Protein AF-A0A3M6U4Y4-F1 (afdb_monomer_lite)

Structure (mmCIF, N/CA/C/O backbone):
data_AF-A0A3M6U4Y4-F1
#
_entry.id   AF-A0A3M6U4Y4-F1
#
loop_
_atom_site.group_PDB
_atom_site.id
_atom_site.type_symbol
_atom_site.label_atom_id
_atom_site.label_alt_id
_atom_site.label_comp_id
_atom_site.label_asym_id
_atom_site.label_entity_id
_atom_site.label_seq_id
_atom_site.pdbx_PDB_ins_code
_atom_site.Cartn_x
_atom_site.Cartn_y
_atom_site.Cartn_z
_atom_site.occupancy
_atom_site.B_iso_or_equiv
_atom_site.auth_seq_id
_atom_site.auth_comp_id
_atom_site.auth_asym_id
_atom_site.auth_atom_id
_atom_site.pdbx_PDB_model_num
ATOM 1 N N . MET A 1 1 ? 19.542 13.789 4.738 1.00 49.94 1 MET A N 1
ATOM 2 C CA . MET A 1 1 ? 18.210 14.374 4.485 1.00 49.94 1 MET A CA 1
ATOM 3 C C . MET A 1 1 ? 17.298 13.251 4.026 1.00 49.94 1 MET A C 1
ATOM 5 O O . MET A 1 1 ? 17.676 12.583 3.070 1.00 49.94 1 MET A O 1
ATOM 9 N N . PRO A 1 2 ? 16.190 12.960 4.722 1.00 68.94 2 PRO A N 1
ATOM 10 C CA . PRO A 1 2 ? 15.218 11.992 4.229 1.00 68.94 2 PRO A CA 1
ATOM 11 C C . PRO A 1 2 ? 14.577 12.536 2.945 1.00 68.94 2 PRO A C 1
ATOM 13 O O . PRO A 1 2 ? 14.172 13.696 2.897 1.00 68.94 2 PRO A O 1
ATOM 16 N N . TYR A 1 3 ? 14.535 11.723 1.892 1.00 75.38 3 TYR A N 1
ATOM 17 C CA . TYR A 1 3 ? 13.808 12.057 0.668 1.00 75.38 3 TYR A CA 1
ATOM 18 C C . TYR A 1 3 ? 12.319 11.796 0.893 1.00 75.38 3 TYR A C 1
ATOM 20 O O . TYR A 1 3 ? 11.953 10.739 1.406 1.00 75.38 3 TYR A O 1
ATOM 28 N N . GLN A 1 4 ? 11.471 12.748 0.505 1.00 80.94 4 GLN A N 1
ATOM 29 C CA . GLN A 1 4 ? 10.020 12.647 0.641 1.00 80.94 4 GLN A CA 1
ATOM 30 C C . GLN A 1 4 ? 9.372 12.486 -0.735 1.00 80.94 4 GLN A C 1
ATOM 32 O O . GLN A 1 4 ? 9.706 13.199 -1.680 1.00 80.94 4 GLN A O 1
ATOM 37 N N . SER A 1 5 ? 8.421 11.561 -0.836 1.00 83.56 5 SER A N 1
ATOM 38 C CA . SER A 1 5 ? 7.526 11.436 -1.988 1.00 83.56 5 SER A CA 1
ATOM 39 C C . SER A 1 5 ? 6.139 11.938 -1.596 1.00 83.56 5 SER A C 1
ATOM 41 O O . SER A 1 5 ? 5.638 11.582 -0.532 1.00 83.56 5 SER A O 1
ATOM 43 N N . MET A 1 6 ? 5.527 12.765 -2.445 1.00 87.62 6 MET A N 1
ATOM 44 C CA . MET A 1 6 ? 4.190 13.319 -2.227 1.00 87.62 6 MET A CA 1
ATOM 45 C C . MET A 1 6 ? 3.301 12.997 -3.424 1.00 87.62 6 MET A C 1
ATOM 47 O O . MET A 1 6 ? 3.706 13.186 -4.570 1.00 87.62 6 MET A O 1
ATOM 51 N N . VAL A 1 7 ? 2.086 12.531 -3.144 1.00 88.25 7 VAL A N 1
ATOM 52 C CA . VAL A 1 7 ? 1.036 12.313 -4.142 1.00 88.25 7 VAL A CA 1
ATOM 53 C C . VAL A 1 7 ? -0.116 13.250 -3.808 1.00 88.25 7 VAL A C 1
ATOM 55 O O . VAL A 1 7 ? -0.570 13.291 -2.667 1.00 88.25 7 VAL A O 1
ATOM 58 N N . THR A 1 8 ? -0.578 14.012 -4.795 1.00 90.31 8 THR A N 1
ATOM 59 C CA . THR A 1 8 ? -1.704 14.940 -4.649 1.00 90.31 8 THR A CA 1
ATOM 60 C C . THR A 1 8 ? -2.854 14.465 -5.522 1.00 90.31 8 THR A C 1
ATOM 62 O O . THR A 1 8 ? -2.667 14.203 -6.709 1.00 90.31 8 THR A O 1
ATOM 65 N N . PHE A 1 9 ? -4.041 14.359 -4.933 1.00 86.75 9 PHE A N 1
ATOM 66 C CA . PHE A 1 9 ? -5.264 13.985 -5.632 1.00 86.75 9 PHE A CA 1
ATOM 67 C C . PHE A 1 9 ? -6.096 15.242 -5.899 1.00 86.75 9 PHE A C 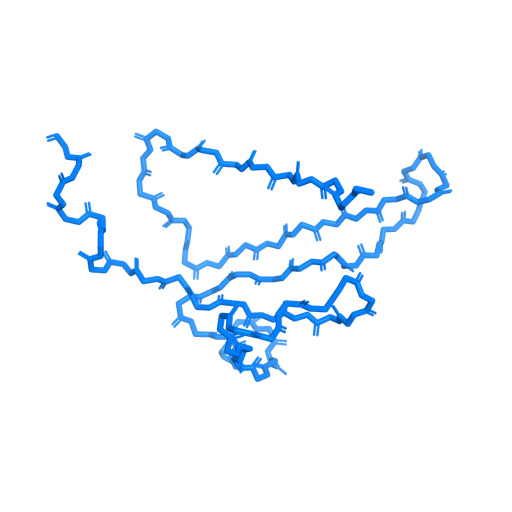1
ATOM 69 O O . PHE A 1 9 ? -6.266 16.074 -5.013 1.00 86.75 9 PHE A O 1
ATOM 76 N N . PHE A 1 10 ? -6.611 15.376 -7.123 1.00 87.69 10 PHE A N 1
ATOM 77 C CA . PHE A 1 10 ? -7.580 16.424 -7.486 1.00 87.69 10 PHE A CA 1
ATOM 78 C C . PHE A 1 10 ? -9.018 16.071 -7.086 1.00 87.69 10 PHE A C 1
ATOM 80 O O . PHE A 1 10 ? -9.910 16.906 -7.169 1.00 87.69 10 PHE A O 1
ATOM 87 N N . HIS A 1 11 ? -9.228 14.822 -6.683 1.00 84.81 11 HIS A N 1
ATOM 88 C CA . HIS A 1 11 ? -10.501 14.282 -6.235 1.00 84.81 11 HIS A CA 1
ATOM 89 C C . HIS A 1 11 ? -10.302 13.647 -4.854 1.00 84.81 11 HIS A C 1
ATOM 91 O O . HIS A 1 11 ? -9.229 13.742 -4.255 1.00 84.81 11 HIS A O 1
ATOM 97 N N . GLU A 1 12 ? -11.340 12.985 -4.367 1.00 85.12 12 GLU A N 1
ATOM 98 C CA . GLU A 1 12 ? -11.334 12.234 -3.117 1.00 85.12 12 GLU A CA 1
ATOM 99 C C . GLU A 1 12 ? -10.175 11.225 -3.015 1.00 85.12 12 GLU A C 1
ATOM 101 O O . GLU A 1 12 ? -9.758 10.596 -3.993 1.00 85.12 12 GLU A O 1
ATOM 106 N N . LEU A 1 13 ? -9.634 11.099 -1.798 1.00 88.19 13 LEU A N 1
ATOM 107 C CA . LEU A 1 13 ? -8.560 10.157 -1.504 1.00 88.19 13 LEU A CA 1
ATOM 108 C C . LEU A 1 13 ? -9.050 8.713 -1.679 1.00 88.19 13 LEU A C 1
ATOM 110 O O . LEU A 1 13 ? -10.189 8.395 -1.325 1.00 88.19 13 LEU A O 1
ATOM 114 N N . PRO A 1 14 ? -8.190 7.803 -2.165 1.00 91.31 14 PRO A N 1
ATOM 115 C CA . PRO A 1 14 ? -8.546 6.398 -2.264 1.00 91.31 14 PRO A CA 1
ATOM 116 C C . PRO A 1 14 ? -8.787 5.797 -0.875 1.00 91.31 14 PRO A C 1
ATOM 118 O O . PRO A 1 14 ? -8.131 6.153 0.103 1.00 91.31 14 PRO A O 1
ATOM 121 N N . ALA A 1 15 ? -9.680 4.809 -0.796 1.00 92.12 15 ALA A N 1
ATOM 122 C CA . ALA A 1 15 ? -9.938 4.095 0.455 1.00 92.12 15 ALA A CA 1
ATOM 123 C C . ALA A 1 15 ? -8.709 3.311 0.963 1.00 92.12 15 ALA A C 1
ATOM 125 O O . ALA A 1 15 ? -8.569 3.097 2.169 1.00 92.12 15 ALA A O 1
ATOM 126 N N . ALA A 1 16 ? -7.836 2.885 0.045 1.00 94.44 16 ALA A N 1
ATOM 127 C CA . ALA A 1 16 ? -6.553 2.260 0.326 1.00 94.44 16 ALA A CA 1
ATOM 128 C C . ALA A 1 16 ? -5.582 2.467 -0.848 1.00 94.44 16 ALA A C 1
ATOM 130 O O . ALA A 1 16 ? -5.985 2.408 -2.009 1.00 94.44 16 ALA A O 1
ATOM 131 N N . MET A 1 17 ?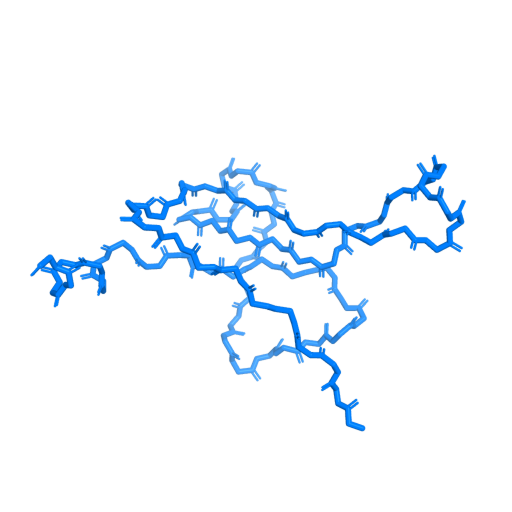 -4.302 2.690 -0.554 1.00 94.81 17 MET A N 1
ATOM 132 C CA . MET A 1 17 ? -3.219 2.814 -1.532 1.00 94.81 17 MET A CA 1
ATOM 133 C C . MET A 1 17 ? -1.874 2.404 -0.921 1.00 94.81 17 MET A C 1
ATOM 135 O O . MET A 1 17 ? -1.729 2.330 0.296 1.00 94.81 17 MET A O 1
ATOM 139 N N . TYR A 1 18 ? -0.868 2.159 -1.755 1.00 93.88 18 TYR A N 1
ATOM 140 C CA . TYR A 1 18 ? 0.494 1.871 -1.308 1.00 93.88 18 TYR A CA 1
ATOM 141 C C . TYR A 1 18 ? 1.517 2.398 -2.313 1.00 93.88 18 TYR A C 1
ATOM 143 O O . TYR A 1 18 ? 1.231 2.526 -3.504 1.00 93.88 18 TYR A O 1
ATOM 151 N N . LEU A 1 19 ? 2.719 2.701 -1.828 1.00 91.88 19 LEU A N 1
ATOM 152 C CA . LEU A 1 19 ? 3.863 3.062 -2.660 1.00 91.88 19 LEU A CA 1
ATOM 153 C C . LEU A 1 19 ? 4.859 1.908 -2.661 1.00 91.88 19 LEU A C 1
ATOM 155 O O . LEU A 1 19 ? 5.197 1.373 -1.604 1.00 91.88 19 LEU A O 1
ATOM 159 N N . LEU A 1 20 ? 5.346 1.540 -3.843 1.00 92.81 20 LEU A N 1
ATOM 160 C CA . LEU A 1 20 ? 6.395 0.538 -4.017 1.00 92.81 20 LEU A CA 1
ATOM 161 C C . LEU A 1 20 ? 7.661 1.203 -4.556 1.00 92.81 20 LEU A C 1
ATOM 163 O O . LEU A 1 20 ? 7.589 2.150 -5.339 1.00 92.81 20 LEU A O 1
ATOM 167 N N . LYS A 1 21 ? 8.823 0.664 -4.188 1.00 90.50 21 LYS A N 1
ATOM 168 C CA . LYS A 1 21 ? 10.113 1.019 -4.787 1.00 90.50 21 LYS A CA 1
ATOM 169 C C . LYS A 1 21 ? 10.726 -0.184 -5.484 1.00 90.50 21 LYS A C 1
ATOM 171 O O . LYS A 1 21 ? 10.644 -1.307 -4.985 1.00 90.50 21 LYS A O 1
ATOM 176 N N . SER A 1 22 ? 11.383 0.067 -6.605 1.00 94.31 22 SER A N 1
ATOM 177 C CA . SER A 1 22 ? 12.249 -0.909 -7.254 1.00 94.31 22 SER A CA 1
ATOM 178 C C . SER A 1 22 ? 13.703 -0.488 -7.084 1.00 94.31 22 SER A C 1
ATOM 180 O O . SER A 1 22 ? 14.035 0.686 -7.235 1.00 94.31 22 SER A O 1
ATOM 182 N N . ASN A 1 23 ? 14.560 -1.464 -6.791 1.00 93.25 23 ASN A N 1
ATOM 183 C CA . ASN A 1 23 ? 16.010 -1.281 -6.703 1.00 93.25 23 ASN A CA 1
ATOM 184 C C . ASN A 1 23 ? 16.747 -1.934 -7.889 1.00 93.25 23 ASN A C 1
ATOM 186 O O . ASN A 1 23 ? 17.972 -1.978 -7.900 1.00 93.25 23 ASN A O 1
ATOM 190 N N . ASP A 1 24 ? 16.015 -2.461 -8.873 1.00 96.88 24 ASP A N 1
ATOM 191 C CA . ASP A 1 24 ? 16.547 -3.251 -9.988 1.00 96.88 24 ASP A CA 1
ATOM 192 C C . ASP A 1 24 ? 15.920 -2.857 -11.337 1.00 96.88 24 ASP A C 1
ATOM 194 O O . ASP A 1 24 ? 15.738 -3.679 -12.237 1.00 96.88 24 ASP A O 1
ATOM 198 N N . SER A 1 25 ? 15.629 -1.560 -11.488 1.00 96.31 25 SER A N 1
ATOM 199 C CA . SER A 1 25 ? 15.065 -0.965 -12.710 1.00 96.31 25 SER A CA 1
ATOM 200 C C . SER A 1 25 ? 13.709 -1.557 -13.120 1.00 96.31 25 SER A C 1
ATOM 202 O O . SER A 1 25 ? 13.425 -1.729 -14.302 1.00 96.31 25 SER A O 1
ATOM 204 N N . GLY A 1 26 ? 12.865 -1.867 -12.136 1.00 96.25 26 GLY A N 1
ATOM 205 C CA . GLY A 1 26 ? 11.477 -2.287 -12.324 1.00 96.25 26 GLY A CA 1
ATOM 206 C C . GLY A 1 26 ? 11.257 -3.795 -12.432 1.00 96.25 26 GLY A C 1
ATOM 207 O O . GLY A 1 26 ? 10.129 -4.203 -12.709 1.00 96.25 26 GLY A O 1
ATOM 208 N N . ARG A 1 27 ? 12.284 -4.630 -12.215 1.00 97.75 27 ARG A N 1
ATOM 209 C CA . ARG A 1 27 ? 12.141 -6.098 -12.263 1.00 97.75 27 ARG A CA 1
ATOM 210 C C . ARG A 1 27 ? 11.465 -6.639 -11.005 1.00 97.75 27 ARG A C 1
ATOM 212 O O . ARG A 1 27 ? 10.629 -7.531 -11.101 1.00 97.75 27 ARG A O 1
ATOM 219 N N . THR A 1 28 ? 11.799 -6.084 -9.845 1.00 97.06 28 THR A N 1
ATOM 220 C CA . THR A 1 28 ? 11.179 -6.383 -8.556 1.00 97.06 28 THR A CA 1
ATOM 221 C C . THR A 1 28 ? 10.760 -5.107 -7.843 1.00 97.06 28 THR A C 1
ATOM 223 O O . THR A 1 28 ? 11.308 -4.021 -8.057 1.00 97.06 28 THR A O 1
ATOM 226 N N . TRP A 1 29 ? 9.754 -5.250 -6.984 1.00 94.94 29 TRP A N 1
ATOM 227 C CA . TRP A 1 29 ? 9.125 -4.149 -6.271 1.00 94.94 29 TRP A CA 1
ATOM 228 C C . TRP A 1 29 ? 8.956 -4.522 -4.808 1.00 94.94 29 TRP A C 1
ATOM 230 O O . TRP A 1 29 ? 8.467 -5.602 -4.487 1.00 94.94 29 TRP A O 1
ATOM 240 N N . ASN A 1 30 ? 9.358 -3.614 -3.927 1.00 91.25 30 ASN A N 1
ATOM 241 C CA . ASN A 1 30 ? 9.236 -3.770 -2.487 1.00 91.25 30 ASN A CA 1
ATOM 242 C C . ASN A 1 30 ? 8.332 -2.669 -1.928 1.00 91.25 30 ASN A C 1
ATOM 244 O O . ASN A 1 30 ? 8.429 -1.525 -2.387 1.00 91.25 30 ASN A O 1
ATOM 248 N N . PRO A 1 31 ? 7.489 -2.970 -0.930 1.00 90.62 31 PRO A N 1
ATOM 249 C CA . PRO A 1 31 ? 6.672 -1.955 -0.288 1.00 90.62 31 PRO A CA 1
ATOM 250 C C . PRO A 1 31 ? 7.521 -0.881 0.380 1.00 90.62 31 PRO A C 1
ATOM 252 O O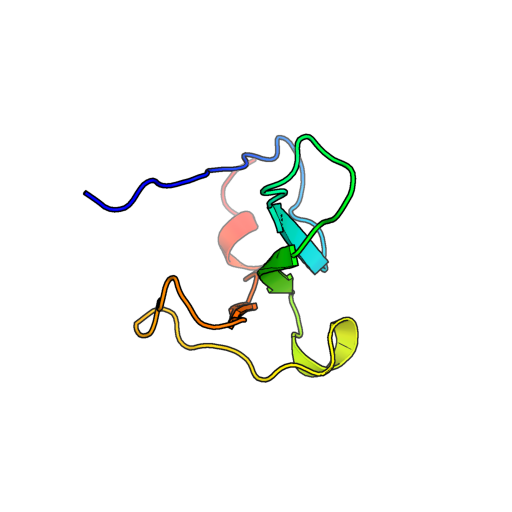 . PRO A 1 31 ? 8.462 -1.183 1.112 1.00 90.62 31 PRO A O 1
ATOM 255 N N . LEU A 1 32 ? 7.172 0.375 0.119 1.00 88.62 32 LEU A N 1
ATOM 256 C CA . LEU A 1 32 ? 7.706 1.526 0.832 1.00 88.62 32 LEU A CA 1
ATOM 257 C C . LEU A 1 32 ? 6.774 1.907 1.983 1.00 88.62 32 LEU A C 1
ATOM 259 O O . LEU A 1 32 ? 7.229 2.086 3.104 1.00 88.62 32 LEU A O 1
ATOM 263 N N . THR A 1 33 ? 5.474 2.026 1.710 1.00 91.19 33 THR A N 1
ATOM 264 C CA . THR A 1 33 ? 4.468 2.403 2.709 1.00 91.19 33 THR A CA 1
ATOM 265 C C . THR A 1 33 ? 3.057 2.089 2.209 1.00 91.19 33 THR A C 1
ATOM 267 O O . THR A 1 33 ? 2.825 2.009 0.998 1.00 91.19 33 THR A O 1
ATOM 270 N N . TYR A 1 34 ? 2.128 1.920 3.143 1.00 94.19 34 TYR A N 1
ATOM 271 C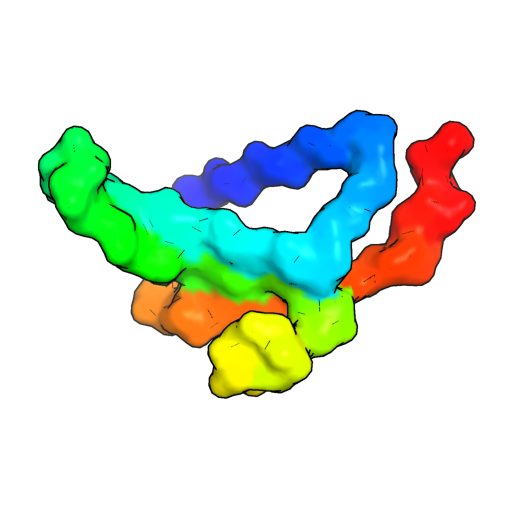 CA . TYR A 1 34 ? 0.710 1.684 2.914 1.00 94.19 34 TYR A CA 1
ATOM 272 C C . TYR A 1 34 ? -0.111 2.819 3.534 1.00 94.19 34 TYR A C 1
ATOM 274 O O . TYR A 1 34 ? 0.251 3.376 4.568 1.00 94.19 34 TYR A O 1
ATOM 282 N N . PHE A 1 35 ? -1.247 3.128 2.923 1.00 93.81 35 PHE A N 1
ATOM 283 C CA . PHE A 1 35 ? -2.218 4.091 3.424 1.00 93.81 35 PHE A CA 1
ATOM 284 C C . PHE A 1 35 ? -3.618 3.504 3.278 1.00 93.81 35 PHE A C 1
ATOM 286 O O . PHE A 1 35 ? -3.965 3.019 2.202 1.00 93.81 35 PHE A O 1
ATOM 293 N N . ALA A 1 36 ? -4.437 3.527 4.324 1.00 95.19 36 ALA A N 1
ATOM 294 C CA . ALA A 1 36 ? -5.810 3.031 4.236 1.00 95.19 36 ALA A CA 1
ATOM 295 C C . ALA A 1 36 ? -6.735 3.673 5.265 1.00 95.19 36 ALA A C 1
ATOM 297 O O . ALA A 1 36 ? -6.307 4.046 6.348 1.00 95.19 36 ALA A O 1
ATOM 298 N N . THR A 1 37 ? -8.037 3.707 4.985 1.00 94.50 37 THR A N 1
ATOM 299 C CA . THR A 1 37 ? -9.046 4.056 6.004 1.00 94.50 37 THR A CA 1
ATOM 300 C C . THR A 1 37 ? -9.156 2.988 7.101 1.00 94.50 37 THR A C 1
ATOM 302 O O . THR A 1 37 ? -9.606 3.274 8.210 1.00 94.50 37 THR A O 1
ATOM 305 N N . ASN A 1 38 ? -8.729 1.751 6.806 1.00 94.62 38 ASN A N 1
ATOM 306 C CA . ASN A 1 38 ? -8.607 0.648 7.759 1.00 94.62 38 ASN A CA 1
ATOM 307 C C . ASN A 1 38 ? -7.466 -0.312 7.353 1.00 94.62 38 ASN A C 1
ATOM 309 O O . ASN A 1 38 ? -7.657 -1.206 6.525 1.00 94.62 38 ASN A O 1
ATOM 313 N N . CYS A 1 39 ? -6.281 -0.132 7.940 1.00 95.06 39 CYS A N 1
ATOM 314 C CA . CYS A 1 39 ? -5.073 -0.908 7.625 1.00 95.06 39 CYS A CA 1
AT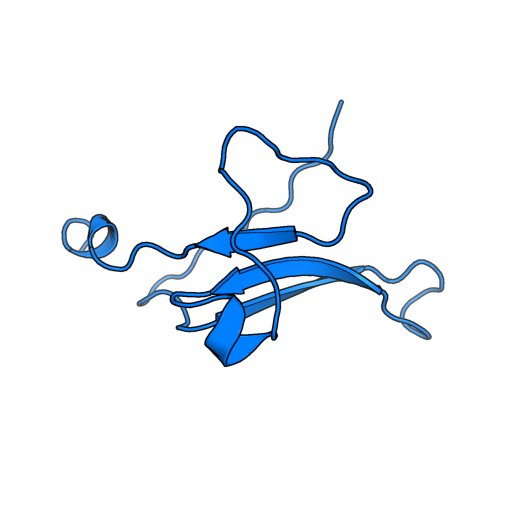OM 315 C C . CYS A 1 39 ? -5.241 -2.423 7.809 1.00 95.06 39 CYS A C 1
ATOM 317 O O . CYS A 1 39 ? -4.841 -3.202 6.938 1.00 95.06 39 CYS A O 1
ATOM 319 N N . THR A 1 40 ? -5.906 -2.845 8.886 1.00 95.81 40 THR A N 1
ATOM 320 C CA . THR A 1 40 ? -6.147 -4.264 9.168 1.00 95.81 40 THR A CA 1
ATOM 321 C C . THR A 1 40 ? -7.046 -4.891 8.106 1.00 95.81 40 THR A C 1
ATOM 323 O O . THR A 1 40 ? -6.771 -5.989 7.634 1.00 95.81 40 THR A O 1
ATOM 326 N N . LYS A 1 41 ? -8.095 -4.181 7.674 1.00 96.25 41 LYS A N 1
ATOM 327 C CA . LYS A 1 41 ? -9.047 -4.681 6.674 1.00 96.25 41 LYS A CA 1
ATOM 328 C C . LYS A 1 41 ? -8.429 -4.815 5.281 1.00 96.25 41 LYS A C 1
ATOM 330 O O . LYS A 1 41 ? -8.718 -5.792 4.598 1.00 96.25 41 LYS A O 1
ATOM 335 N N . TYR A 1 42 ? -7.641 -3.833 4.840 1.00 96.06 42 TYR A N 1
ATOM 336 C CA . TYR A 1 42 ? -7.126 -3.805 3.463 1.00 96.06 42 TYR A CA 1
ATOM 337 C C . TYR A 1 42 ? -5.804 -4.551 3.287 1.00 96.06 42 TYR A C 1
ATOM 339 O O . TYR A 1 42 ? -5.599 -5.174 2.248 1.00 96.06 42 TYR A O 1
ATOM 347 N N . PHE A 1 43 ? -4.915 -4.496 4.281 1.00 95.44 43 PHE A N 1
ATOM 348 C CA . PHE A 1 43 ? -3.547 -5.002 4.150 1.00 95.44 43 PHE A CA 1
ATOM 349 C C . PHE A 1 43 ? -3.154 -6.004 5.237 1.00 95.44 43 PHE A C 1
ATOM 351 O O . PHE A 1 43 ? -2.035 -6.508 5.206 1.00 95.44 43 PHE A O 1
ATOM 358 N N . ASN A 1 44 ? -4.048 -6.305 6.188 1.00 95.44 44 ASN A N 1
ATOM 359 C CA . ASN A 1 44 ? -3.737 -7.124 7.362 1.00 95.44 44 ASN A CA 1
ATOM 360 C C . ASN A 1 44 ? -2.515 -6.591 8.142 1.00 95.44 44 ASN A C 1
ATOM 362 O O . ASN A 1 44 ? -1.713 -7.357 8.676 1.00 95.44 44 ASN A O 1
ATOM 366 N N . LEU A 1 45 ? -2.365 -5.262 8.171 1.00 93.56 45 LEU A N 1
ATOM 367 C CA . LEU A 1 45 ? -1.296 -4.551 8.870 1.00 93.56 45 LEU A CA 1
ATOM 368 C C . LEU A 1 45 ? -1.871 -3.752 10.046 1.00 93.56 45 LEU A C 1
ATOM 370 O O . LEU A 1 45 ? -2.971 -3.208 9.918 1.00 93.56 45 LEU A O 1
ATOM 374 N N . PRO A 1 46 ? -1.134 -3.627 11.164 1.00 93.81 46 PRO A N 1
ATOM 375 C CA . PRO A 1 46 ? -1.498 -2.690 12.215 1.00 93.81 46 PRO A CA 1
ATOM 376 C C . PRO A 1 46 ? -1.367 -1.246 11.714 1.00 93.81 46 PRO A C 1
ATOM 378 O O . PR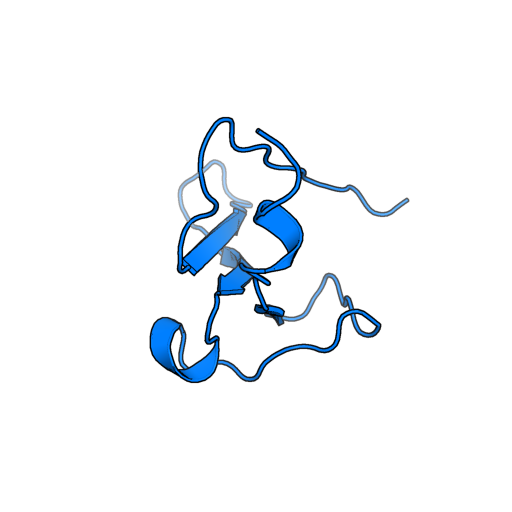O A 1 46 ? -0.507 -0.925 10.890 1.00 93.81 46 PRO A O 1
ATOM 381 N N . GLU A 1 47 ? -2.222 -0.373 12.234 1.00 92.44 47 GLU A N 1
ATOM 382 C CA . GLU A 1 47 ? -2.104 1.067 12.022 1.00 92.44 47 GLU A CA 1
ATOM 383 C C . GLU A 1 47 ? -0.833 1.584 12.705 1.00 92.44 47 GLU A C 1
ATOM 385 O O . GLU A 1 47 ? -0.564 1.280 13.866 1.00 92.44 47 GLU A O 1
ATOM 390 N N . THR A 1 48 ? -0.029 2.333 11.956 1.00 91.06 48 THR A N 1
ATOM 391 C CA . THR A 1 48 ? 1.191 2.974 12.439 1.00 91.06 48 THR A CA 1
ATOM 392 C C . THR A 1 48 ? 0.850 4.383 12.926 1.00 91.06 48 THR A C 1
ATOM 394 O O . THR A 1 48 ? 0.284 5.159 12.152 1.00 91.06 48 THR A O 1
ATOM 397 N N . PRO A 1 49 ? 1.198 4.737 14.173 1.00 85.38 49 PRO A N 1
ATOM 398 C CA . PRO A 1 49 ? 1.061 6.100 14.672 1.00 85.38 49 PRO A CA 1
ATOM 399 C C . PRO A 1 49 ? 1.870 7.102 13.829 1.00 85.38 49 PRO A C 1
ATOM 401 O O . PRO A 1 49 ? 2.992 6.810 13.416 1.00 85.38 49 PRO A O 1
ATOM 404 N N . GLU A 1 50 ? 1.342 8.308 13.595 1.00 72.75 50 GLU A N 1
ATOM 405 C CA . GLU A 1 50 ? 2.017 9.333 12.771 1.00 72.75 50 GLU A CA 1
ATOM 406 C C . GLU A 1 50 ? 3.384 9.769 13.328 1.00 72.75 50 GLU A C 1
ATOM 408 O O . GLU A 1 50 ? 4.269 10.178 12.577 1.00 72.75 50 GLU A O 1
ATOM 413 N N . ASN A 1 51 ? 3.584 9.655 14.642 1.00 74.69 51 ASN A N 1
ATOM 414 C CA . ASN A 1 51 ? 4.831 9.992 15.328 1.00 74.69 51 ASN A CA 1
ATOM 415 C C . ASN A 1 51 ? 5.930 8.923 15.185 1.00 74.69 51 ASN A C 1
ATOM 417 O O . ASN A 1 51 ? 7.046 9.144 15.651 1.00 74.69 51 ASN A O 1
ATOM 421 N N . GLU A 1 52 ? 5.642 7.793 14.540 1.00 72.69 52 GLU A N 1
ATOM 422 C CA . GLU A 1 52 ? 6.564 6.665 14.401 1.00 72.69 52 GLU A CA 1
ATOM 423 C C . GLU A 1 52 ? 6.888 6.378 12.929 1.00 72.69 52 GLU A C 1
ATOM 425 O O . GLU A 1 52 ? 6.822 5.237 12.489 1.00 72.69 52 GLU A O 1
ATOM 430 N N . SER A 1 53 ? 7.249 7.387 12.126 1.00 70.19 53 SER A N 1
ATOM 431 C CA . SER A 1 53 ? 7.687 7.140 10.743 1.00 70.19 53 SER A CA 1
ATOM 432 C C . SER A 1 53 ? 9.107 6.555 10.708 1.00 70.19 53 SER A C 1
ATOM 434 O O . SER A 1 53 ? 10.085 7.261 10.969 1.00 70.19 53 SER A O 1
ATOM 436 N N . GLU A 1 54 ? 9.245 5.282 10.340 1.00 75.12 54 GLU A N 1
ATOM 437 C CA . GLU A 1 54 ? 10.537 4.608 10.194 1.00 75.12 54 GLU A CA 1
ATOM 438 C C . GLU A 1 54 ? 10.753 4.154 8.748 1.00 75.12 54 GLU A C 1
ATOM 440 O O . GLU A 1 54 ? 10.107 3.233 8.257 1.00 75.12 54 GLU A O 1
ATOM 445 N N . ALA A 1 55 ? 11.749 4.739 8.078 1.00 65.81 55 ALA A N 1
ATOM 446 C CA . ALA A 1 55 ? 12.033 4.511 6.655 1.00 65.81 55 ALA A CA 1
ATOM 447 C C . ALA A 1 55 ? 12.407 3.061 6.268 1.00 65.81 55 ALA A C 1
ATOM 449 O O . ALA A 1 55 ? 12.489 2.748 5.078 1.00 65.81 55 ALA A O 1
ATOM 450 N N . LEU A 1 56 ? 12.681 2.189 7.244 1.00 71.88 56 LEU A N 1
ATOM 451 C CA . LEU A 1 56 ? 13.062 0.788 7.023 1.00 71.88 56 LEU A CA 1
ATOM 452 C C . LEU A 1 56 ? 11.946 -0.211 7.350 1.00 71.88 56 LEU A C 1
ATOM 454 O O . LEU A 1 56 ? 12.092 -1.390 7.027 1.00 71.88 56 LEU A O 1
ATOM 458 N N . LYS A 1 57 ? 10.847 0.227 7.974 1.00 82.56 57 LYS A N 1
ATOM 459 C CA . LYS A 1 57 ? 9.732 -0.651 8.337 1.00 82.56 57 LYS A CA 1
ATOM 460 C C . LYS A 1 57 ? 8.609 -0.536 7.317 1.00 82.56 57 LYS A C 1
ATOM 462 O O . LYS A 1 57 ? 8.337 0.529 6.776 1.00 82.56 57 LYS A O 1
ATOM 467 N N . ILE A 1 58 ? 7.926 -1.653 7.089 1.00 86.62 58 ILE A N 1
ATOM 468 C CA . ILE A 1 58 ? 6.653 -1.642 6.377 1.00 86.62 58 ILE A CA 1
ATOM 469 C C . ILE A 1 58 ? 5.604 -1.079 7.333 1.00 86.62 58 ILE A C 1
ATOM 471 O O . ILE A 1 58 ? 5.343 -1.666 8.380 1.00 86.62 58 ILE A O 1
ATOM 475 N N . GLN A 1 59 ? 5.030 0.063 6.969 1.00 92.31 59 GLN A N 1
ATOM 476 C CA . GLN A 1 59 ? 4.106 0.820 7.810 1.00 92.31 59 GLN A CA 1
ATOM 477 C C . GLN A 1 59 ? 2.814 1.104 7.060 1.00 92.31 59 GLN A C 1
ATOM 479 O O . GLN A 1 59 ? 2.834 1.275 5.837 1.00 92.31 59 GLN A O 1
ATOM 484 N N . CYS A 1 60 ? 1.708 1.153 7.800 1.00 93.75 60 CYS A N 1
ATOM 485 C CA . CYS A 1 60 ? 0.402 1.515 7.271 1.00 93.75 60 CYS A CA 1
ATOM 486 C C . CYS A 1 60 ? -0.174 2.703 8.034 1.00 93.75 60 CYS A C 1
ATOM 488 O O . CYS A 1 60 ? -0.446 2.593 9.226 1.00 93.75 60 CYS A O 1
ATOM 490 N N . PHE A 1 61 ? -0.375 3.821 7.345 1.00 92.25 61 PHE A N 1
ATOM 491 C CA . PHE A 1 61 ? -0.920 5.041 7.930 1.00 92.25 61 PHE A CA 1
ATOM 492 C C . PHE A 1 61 ? -2.406 5.184 7.619 1.00 92.25 61 PHE A C 1
ATOM 494 O O . PHE A 1 61 ? -2.879 4.830 6.532 1.00 92.25 61 PHE A O 1
ATOM 501 N N . LYS A 1 62 ? -3.159 5.717 8.579 1.00 91.38 62 LYS A N 1
ATOM 502 C CA . LYS A 1 62 ? -4.592 5.911 8.408 1.00 91.38 62 LYS A CA 1
ATOM 503 C C . LYS A 1 62 ? -4.881 7.096 7.496 1.00 91.38 62 LYS A C 1
ATOM 505 O O . LYS A 1 62 ? -4.350 8.184 7.683 1.00 91.38 62 LYS A O 1
ATOM 510 N N . ILE A 1 63 ? -5.764 6.887 6.527 1.00 89.19 63 ILE A N 1
ATOM 511 C CA . ILE A 1 63 ? -6.345 7.972 5.736 1.00 89.19 63 ILE A CA 1
ATOM 512 C C . ILE A 1 63 ? -7.569 8.480 6.492 1.00 89.19 63 ILE A C 1
ATOM 514 O O . ILE A 1 63 ? -8.557 7.753 6.628 1.00 89.19 63 ILE A O 1
ATOM 518 N N . ASP A 1 64 ? -7.511 9.718 6.976 1.00 79.75 64 ASP A N 1
ATOM 519 C CA . ASP A 1 64 ? -8.684 10.384 7.531 1.00 79.75 64 ASP A CA 1
ATOM 520 C C . ASP A 1 64 ? -9.528 10.991 6.400 1.00 79.75 64 ASP A C 1
ATOM 522 O O . ASP A 1 64 ? -9.110 11.902 5.684 1.00 79.75 64 ASP A O 1
ATOM 526 N N . THR A 1 65 ? -10.736 10.465 6.214 1.00 70.06 65 THR A N 1
ATOM 527 C CA . THR A 1 65 ? -11.691 10.978 5.227 1.00 70.06 65 THR A CA 1
ATOM 528 C C . THR A 1 65 ? -12.384 12.257 5.703 1.00 70.06 65 THR A C 1
ATOM 530 O O . THR A 1 65 ? -12.898 13.005 4.876 1.00 70.06 65 THR A O 1
ATOM 533 N N . ALA A 1 66 ? -12.395 12.546 7.012 1.00 63.16 66 ALA A N 1
ATOM 534 C CA . ALA A 1 66 ? -13.088 13.705 7.575 1.00 63.16 66 ALA A CA 1
ATOM 535 C C . ALA A 1 66 ? -12.353 15.031 7.312 1.00 63.16 66 ALA A C 1
ATOM 537 O O . ALA A 1 66 ? -12.988 16.076 7.169 1.00 63.16 66 ALA A O 1
ATOM 538 N N . THR A 1 67 ? -11.026 15.007 7.166 1.00 55.06 67 THR A N 1
ATOM 539 C CA . THR A 1 67 ? -10.220 16.200 6.845 1.00 55.06 67 THR A CA 1
ATOM 540 C C . THR A 1 67 ? -10.364 16.670 5.391 1.00 55.06 67 THR A C 1
ATOM 542 O O . THR A 1 67 ? -9.973 17.795 5.078 1.00 55.06 67 THR A O 1
ATOM 545 N N . ASN A 1 68 ? -10.987 15.873 4.512 1.00 52.44 68 ASN A N 1
ATOM 546 C CA . ASN A 1 68 ? -11.270 16.244 3.118 1.00 52.44 68 ASN A CA 1
ATOM 547 C C . ASN A 1 68 ? -12.582 17.025 2.917 1.00 52.44 68 ASN A C 1
ATOM 549 O O . ASN A 1 68 ? -12.831 17.508 1.818 1.00 52.44 68 ASN A O 1
ATOM 553 N N . LEU A 1 69 ? -13.402 17.217 3.957 1.00 48.12 69 LEU A N 1
ATOM 554 C CA . LEU A 1 69 ? -14.684 17.932 3.835 1.00 48.12 69 LEU A CA 1
ATOM 555 C C . LEU A 1 69 ? -14.550 19.456 3.640 1.00 48.12 69 LEU A C 1
ATOM 557 O O . LEU A 1 69 ? -15.543 20.110 3.346 1.00 48.12 69 LEU A O 1
ATOM 561 N N . ASN A 1 70 ? -13.347 20.028 3.780 1.00 45.75 70 ASN A N 1
ATOM 562 C CA . ASN A 1 70 ? -13.127 21.483 3.755 1.00 45.75 70 ASN A CA 1
ATOM 563 C C . ASN A 1 70 ? -12.247 21.984 2.589 1.00 45.75 70 ASN A C 1
ATOM 565 O O . ASN A 1 70 ? -11.694 23.079 2.677 1.00 45.75 70 ASN A O 1
ATOM 569 N N . LYS A 1 71 ? -12.063 21.203 1.515 1.00 47.06 71 LYS A N 1
ATOM 570 C CA . LYS A 1 71 ? -11.282 21.622 0.329 1.00 47.06 71 LYS A CA 1
ATOM 571 C C . LYS A 1 71 ? -11.992 21.312 -0.996 1.00 47.06 71 LYS A C 1
ATOM 573 O O . LYS A 1 71 ? -11.397 20.705 -1.885 1.00 47.06 71 LYS A O 1
ATOM 578 N N . GLN A 1 72 ? -13.252 21.729 -1.111 1.00 39.62 72 GLN A N 1
ATOM 579 C CA . GLN A 1 72 ? -13.896 21.971 -2.408 1.00 39.62 72 GLN A CA 1
ATOM 580 C C . GLN A 1 72 ? -13.937 23.469 -2.686 1.00 39.62 72 GLN A C 1
ATOM 582 O O . GLN A 1 72 ? -14.212 24.226 -1.728 1.00 39.62 72 GLN A O 1
#

Foldseek 3Di:
DDDDDDDDDPDADDQKDFDWDDPPVPPDTDTQEIEHQDCCVPPVDDADDPVDDDRPDHHYHYDDRVVPPPDD

Secondary structure (DSSP, 8-state):
---------SSPPPSEEEEEE-SSTTSS-EEEEEEESSHHHHHS-PBPPTT---TTS--EEE--SGGGGG--

Sequence (72 aa):
MPYQSMVTFFHELPAAMYLLKSNDSGRTWNPLTYFATNCTKYFNLPETPENESEALKIQCFKIDTATNLNKQ

pLDDT: mean 84.2, std 14.51, range [39.62, 97.75]

Radius of gyration: 13.52 Å; chains: 1; bounding box: 33×29×28 Å

InterPro domains:
  IPR008211 Laminin, N-terminal [PF00055] (6-60)
  IPR008211 Laminin, N-terminal [PS51117] (1-72)

Organism: Pocillopora damicornis (NCBI:txid46731)